Protein AF-A0A4Y3KBQ7-F1 (afdb_monomer_lite)

Foldseek 3Di:
DKDALVVVCVVCVVVVNNDDSVNSVVVLVVCVVVVQWDWDQDPVRGIMIDGPFDDDPPDDPPDDDDTPDDDPVPDDDDPDPDDDDPVRPDDDPDDDPDDDDDDDDPDDDDDDDDDPPPPDDDDDDDDDDDDDDDDDDDD

Radius of gyration: 30.97 Å; chains: 1; bounding box: 85×57×68 Å

Sequence (139 aa):
MRFTRRQLREHLAATGAGWGDTQLKVHLARLVDLELLVVHRLTSGAFGYELTWTPPTTGEVGGRFLAGLTDPTTLTSEPSTHAPSAYDTGPAGTPGPVVGVWSGPGRPLVGSRSHPTGDAHDVSEGPWAGVSRVAAGGR

Structure (mmCIF, N/CA/C/O backbone):
data_AF-A0A4Y3KBQ7-F1
#
_entry.id   AF-A0A4Y3KBQ7-F1
#
loop_
_atom_site.group_PDB
_atom_site.id
_atom_site.type_symbol
_atom_site.label_atom_id
_atom_site.label_alt_id
_atom_site.label_comp_id
_atom_site.label_asym_id
_atom_site.label_entity_id
_atom_site.label_seq_id
_atom_site.pdbx_PDB_ins_code
_atom_site.Cartn_x
_atom_site.Cartn_y
_atom_site.Cartn_z
_atom_site.occupancy
_atom_site.B_iso_or_equiv
_atom_site.auth_seq_id
_atom_site.auth_comp_id
_atom_site.auth_asym_id
_atom_site.auth_atom_id
_atom_site.pdbx_PDB_model_num
ATOM 1 N N . MET A 1 1 ? 10.540 -3.980 3.230 1.00 86.75 1 MET A N 1
ATOM 2 C CA . MET A 1 1 ? 9.998 -2.805 3.972 1.00 86.75 1 MET A CA 1
ATOM 3 C C . MET A 1 1 ? 8.536 -3.071 4.317 1.00 86.75 1 MET A C 1
ATOM 5 O O . MET A 1 1 ? 7.836 -3.567 3.444 1.00 86.75 1 MET A O 1
ATOM 9 N N . ARG A 1 2 ? 8.069 -2.765 5.542 1.00 92.88 2 ARG A N 1
ATOM 10 C CA . ARG A 1 2 ? 6.683 -3.027 5.997 1.00 92.88 2 ARG A CA 1
ATOM 11 C C . ARG A 1 2 ? 5.984 -1.749 6.454 1.00 92.88 2 ARG A C 1
ATOM 13 O O . ARG A 1 2 ? 6.601 -0.936 7.136 1.00 92.88 2 ARG A O 1
ATOM 20 N N . PHE A 1 3 ? 4.710 -1.587 6.111 1.00 95.38 3 PHE A N 1
ATOM 21 C CA . PHE A 1 3 ? 3.914 -0.413 6.476 1.00 95.38 3 PHE A CA 1
ATOM 22 C C . PHE A 1 3 ? 2.411 -0.723 6.527 1.00 95.38 3 PHE A C 1
ATOM 24 O O . PHE A 1 3 ? 1.933 -1.739 6.030 1.00 95.38 3 PHE A O 1
ATOM 31 N N . THR A 1 4 ? 1.640 0.180 7.126 1.00 95.69 4 THR A N 1
ATOM 32 C CA . THR A 1 4 ? 0.170 0.157 7.123 1.00 95.69 4 THR A CA 1
ATOM 33 C C . THR A 1 4 ? -0.384 1.228 6.186 1.00 95.69 4 THR A C 1
ATOM 35 O O . THR A 1 4 ? 0.268 2.238 5.915 1.00 95.69 4 THR A O 1
ATOM 38 N N . ARG A 1 5 ? -1.641 1.074 5.744 1.00 94.94 5 ARG A N 1
ATOM 39 C CA . ARG A 1 5 ? -2.317 2.107 4.933 1.00 94.94 5 ARG A CA 1
ATOM 40 C C . ARG A 1 5 ? -2.358 3.468 5.637 1.00 94.94 5 ARG A C 1
ATOM 42 O O . ARG A 1 5 ? -2.242 4.499 4.981 1.00 94.94 5 ARG A O 1
ATOM 49 N N . ARG A 1 6 ? -2.503 3.475 6.969 1.00 94.25 6 ARG A N 1
ATOM 50 C CA . ARG A 1 6 ? -2.505 4.707 7.770 1.00 94.25 6 ARG A CA 1
ATOM 51 C C . ARG A 1 6 ? -1.157 5.424 7.688 1.00 94.25 6 ARG A C 1
ATOM 53 O O . ARG A 1 6 ? -1.142 6.604 7.365 1.00 94.25 6 ARG A O 1
ATOM 60 N N . GLN A 1 7 ? -0.063 4.697 7.915 1.00 95.12 7 GLN A N 1
ATOM 61 C CA . GLN A 1 7 ? 1.294 5.245 7.827 1.00 95.12 7 GLN A CA 1
ATOM 62 C C . GLN A 1 7 ? 1.588 5.798 6.431 1.00 95.12 7 GLN A C 1
ATOM 64 O O . GLN A 1 7 ? 2.124 6.893 6.310 1.00 95.12 7 GLN A O 1
ATOM 69 N N . LEU A 1 8 ? 1.178 5.082 5.378 1.00 94.88 8 LEU A N 1
ATOM 70 C CA . LEU A 1 8 ? 1.340 5.560 4.005 1.00 94.88 8 LEU A CA 1
ATOM 71 C C . LEU A 1 8 ? 0.564 6.865 3.764 1.00 94.88 8 LEU A C 1
ATOM 73 O O . LEU A 1 8 ? 1.117 7.811 3.214 1.00 94.88 8 LEU A O 1
ATOM 77 N N . ARG A 1 9 ? -0.693 6.951 4.221 1.00 95.12 9 ARG A N 1
ATOM 78 C CA . ARG A 1 9 ? -1.502 8.177 4.122 1.00 95.12 9 ARG A CA 1
ATOM 79 C C . ARG A 1 9 ? -0.859 9.355 4.855 1.00 95.12 9 ARG A C 1
ATOM 81 O O . ARG A 1 9 ? -0.826 10.455 4.319 1.00 95.12 9 ARG A O 1
ATOM 88 N N . GLU A 1 10 ? -0.385 9.132 6.079 1.00 94.94 10 GLU A N 1
ATOM 89 C CA . GLU A 1 10 ? 0.272 10.159 6.900 1.00 94.94 10 GLU A CA 1
ATOM 90 C C . GLU A 1 10 ? 1.559 10.660 6.232 1.00 94.94 10 GLU A C 1
ATOM 92 O O . GLU A 1 10 ? 1.781 11.865 6.149 1.00 94.94 10 GLU A O 1
ATOM 97 N N . HIS A 1 11 ? 2.358 9.748 5.676 1.00 94.25 11 HIS A N 1
ATOM 98 C CA . HIS A 1 11 ? 3.578 10.090 4.951 1.00 94.25 11 HIS A CA 1
ATOM 99 C C . HIS A 1 11 ? 3.304 10.890 3.666 1.00 94.25 11 HIS A C 1
ATOM 101 O O . HIS A 1 11 ? 3.969 11.889 3.396 1.00 94.25 11 HIS A O 1
ATOM 107 N N . LEU A 1 12 ? 2.296 10.492 2.885 1.00 93.62 12 LEU A N 1
ATOM 108 C CA . LEU A 1 12 ? 1.915 11.207 1.665 1.00 93.62 12 LEU A CA 1
ATOM 109 C C . LEU A 1 12 ? 1.364 12.605 1.979 1.00 93.62 12 LEU A C 1
ATOM 111 O O . LEU A 1 12 ? 1.777 13.579 1.357 1.00 93.62 12 LEU A O 1
ATOM 115 N N . ALA A 1 13 ? 0.528 12.737 3.011 1.00 91.31 13 ALA A N 1
ATOM 116 C CA . ALA A 1 13 ? 0.061 14.043 3.471 1.00 91.31 13 ALA A CA 1
ATOM 117 C C . ALA A 1 13 ? 1.223 14.961 3.893 1.00 91.31 13 ALA A C 1
ATOM 119 O O . ALA A 1 13 ? 1.229 16.137 3.535 1.00 91.31 13 ALA A O 1
ATOM 120 N N . ALA A 1 14 ? 2.230 14.428 4.594 1.00 91.75 14 ALA A N 1
ATOM 121 C CA . ALA A 1 14 ? 3.408 15.193 5.011 1.00 91.75 14 ALA A CA 1
ATOM 122 C C . ALA A 1 14 ? 4.302 15.639 3.836 1.00 91.75 14 ALA A C 1
ATOM 124 O O . ALA A 1 14 ? 4.963 16.668 3.927 1.00 91.75 14 ALA A O 1
ATOM 125 N N . THR A 1 15 ? 4.308 14.893 2.728 1.00 91.69 15 THR A N 1
ATOM 126 C CA . THR A 1 15 ? 5.075 15.217 1.508 1.00 91.69 15 THR A CA 1
ATOM 127 C C . THR A 1 15 ? 4.294 16.084 0.512 1.00 91.69 15 THR A C 1
ATOM 129 O O . THR A 1 15 ? 4.783 16.363 -0.579 1.00 91.69 15 THR A O 1
ATOM 132 N N . GLY A 1 16 ? 3.083 16.530 0.872 1.00 88.00 16 GLY A N 1
ATOM 133 C CA . GLY A 1 16 ? 2.208 17.336 0.012 1.00 88.00 16 GLY A CA 1
ATOM 134 C C . GLY A 1 16 ? 1.378 16.522 -0.989 1.00 88.00 16 GLY A C 1
ATOM 135 O O . GLY A 1 16 ? 0.565 17.084 -1.722 1.00 88.00 16 GLY A O 1
ATOM 136 N N . ALA A 1 17 ? 1.524 15.195 -1.004 1.00 79.81 17 ALA A N 1
ATOM 137 C CA . ALA A 1 17 ? 0.715 14.292 -1.812 1.00 79.81 17 ALA A CA 1
ATOM 138 C C . ALA A 1 17 ? -0.622 13.990 -1.103 1.00 79.81 17 ALA A C 1
ATOM 140 O O . ALA A 1 17 ? -0.732 13.121 -0.241 1.00 79.81 17 ALA A O 1
ATOM 141 N N . GLY A 1 18 ? -1.680 14.713 -1.470 1.00 76.38 18 GLY A N 1
ATOM 142 C CA . GLY A 1 18 ? -3.008 14.608 -0.848 1.00 76.38 18 GLY A CA 1
ATOM 143 C C . GLY A 1 18 ? -3.846 13.396 -1.281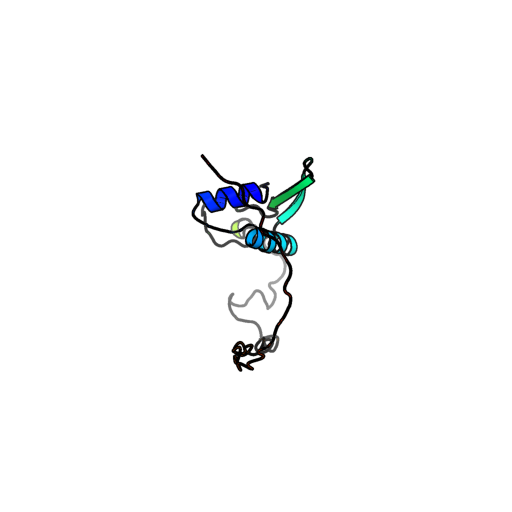 1.00 76.38 18 GLY A C 1
ATOM 144 O O . GLY A 1 18 ? -4.950 13.577 -1.785 1.00 76.38 18 GLY A O 1
ATOM 145 N N . TRP A 1 19 ? -3.354 12.163 -1.120 1.00 91.19 19 TRP A N 1
ATOM 146 C CA . TRP A 1 19 ? -4.115 10.961 -1.501 1.00 91.19 19 TRP A CA 1
ATOM 147 C C . TRP A 1 19 ? -5.168 10.586 -0.447 1.00 91.19 19 TRP A C 1
ATOM 149 O O . TRP A 1 19 ? -4.869 10.429 0.739 1.00 91.19 19 TRP A O 1
ATOM 159 N N . GLY A 1 20 ? -6.413 10.391 -0.888 1.00 91.00 20 GLY A N 1
ATOM 160 C CA . GLY A 1 20 ? -7.522 9.961 -0.031 1.00 91.00 20 GLY A CA 1
ATOM 161 C C . GLY A 1 20 ? -7.501 8.460 0.300 1.00 91.00 20 GLY A C 1
ATOM 162 O O . GLY A 1 20 ? -6.892 7.655 -0.406 1.00 91.00 20 GLY A O 1
ATOM 163 N N . ASP A 1 21 ? -8.230 8.043 1.346 1.00 92.75 21 ASP A N 1
ATOM 164 C CA . ASP A 1 21 ? -8.304 6.625 1.767 1.00 92.75 21 ASP A CA 1
ATOM 165 C C . ASP A 1 21 ? -8.885 5.718 0.668 1.00 92.75 21 ASP A C 1
ATOM 167 O O . ASP A 1 21 ? -8.427 4.592 0.482 1.00 92.75 21 ASP A O 1
ATOM 171 N N . THR A 1 22 ? -9.851 6.227 -0.103 1.00 94.69 22 THR A N 1
ATOM 172 C CA . THR A 1 22 ? -10.437 5.514 -1.247 1.00 94.69 22 THR A CA 1
ATOM 173 C C . THR A 1 22 ? -9.399 5.251 -2.335 1.00 94.69 22 THR A C 1
ATOM 175 O O . THR A 1 22 ? -9.308 4.130 -2.831 1.00 94.69 22 THR A O 1
ATOM 178 N N . GLN A 1 23 ? -8.573 6.249 -2.668 1.00 95.38 23 GLN A N 1
ATOM 179 C CA . GLN A 1 23 ? -7.497 6.091 -3.650 1.00 95.38 23 GLN A CA 1
ATOM 180 C C . GLN A 1 23 ? -6.470 5.082 -3.146 1.00 95.38 23 GLN A C 1
ATOM 182 O O . GLN A 1 23 ? -6.132 4.138 -3.854 1.00 95.38 23 GLN A O 1
ATOM 187 N N . LEU A 1 24 ? -6.041 5.218 -1.891 1.00 95.31 24 LEU A N 1
ATOM 188 C CA . LEU A 1 24 ? -5.084 4.293 -1.294 1.00 95.31 24 LEU A CA 1
ATOM 189 C C . LEU A 1 24 ? -5.593 2.852 -1.281 1.00 95.31 24 LEU A C 1
ATOM 191 O O . LEU A 1 24 ? -4.822 1.949 -1.573 1.00 95.31 24 LEU A O 1
ATOM 195 N N . LYS A 1 25 ? -6.877 2.614 -0.997 1.00 95.12 25 LYS A N 1
ATOM 196 C CA . LYS A 1 25 ? -7.465 1.268 -1.081 1.00 95.12 25 LYS A CA 1
ATOM 197 C C . LYS A 1 25 ? -7.352 0.677 -2.484 1.00 95.12 25 LYS A C 1
ATOM 199 O O . LYS A 1 25 ? -6.887 -0.449 -2.617 1.00 95.12 25 LYS A O 1
ATOM 204 N N . VAL A 1 26 ? -7.749 1.432 -3.510 1.00 97.00 26 VAL A N 1
ATOM 205 C CA . VAL A 1 26 ? -7.707 0.968 -4.906 1.00 97.00 26 VAL A CA 1
ATOM 206 C C . VAL A 1 26 ? -6.270 0.707 -5.353 1.00 97.00 26 VAL A C 1
ATOM 208 O O . VAL A 1 26 ? -5.990 -0.331 -5.945 1.00 97.00 26 VAL A O 1
ATOM 211 N N . HIS A 1 27 ? -5.350 1.626 -5.060 1.00 96.06 27 HIS A N 1
ATOM 212 C CA . HIS A 1 27 ? -3.958 1.489 -5.480 1.00 96.06 27 HIS A CA 1
ATOM 213 C C . HIS A 1 27 ? -3.235 0.366 -4.738 1.00 96.06 27 HIS A C 1
ATOM 215 O O . HIS A 1 27 ? -2.525 -0.400 -5.377 1.00 96.06 27 HIS A O 1
ATOM 221 N N . LEU A 1 28 ? -3.449 0.211 -3.429 1.00 96.50 28 LEU A N 1
ATOM 222 C CA . LEU A 1 28 ? -2.859 -0.898 -2.679 1.00 96.50 28 LEU A CA 1
ATOM 223 C C . LEU A 1 28 ? -3.401 -2.251 -3.144 1.00 96.50 28 LEU A C 1
ATOM 225 O O . LEU A 1 28 ? -2.612 -3.178 -3.273 1.00 96.50 28 LEU A O 1
ATOM 229 N N . ALA A 1 29 ? -4.699 -2.359 -3.451 1.00 96.62 29 ALA A N 1
ATOM 230 C CA . ALA A 1 29 ? -5.262 -3.580 -4.029 1.00 96.62 29 ALA A CA 1
ATOM 231 C C . ALA A 1 29 ? -4.595 -3.920 -5.371 1.00 96.62 29 ALA A C 1
ATOM 233 O O . ALA A 1 29 ? -4.072 -5.015 -5.526 1.00 96.62 29 ALA A O 1
ATOM 234 N N . ARG A 1 30 ? -4.482 -2.944 -6.283 1.00 97.12 30 ARG A N 1
ATOM 235 C CA . ARG A 1 30 ? -3.789 -3.143 -7.568 1.00 97.12 30 ARG A CA 1
ATOM 236 C C . ARG A 1 30 ? -2.324 -3.547 -7.405 1.00 97.12 30 ARG A C 1
ATOM 238 O O . ARG A 1 30 ? -1.832 -4.349 -8.181 1.00 97.12 30 ARG A O 1
ATOM 245 N N . LEU A 1 31 ? -1.610 -2.980 -6.433 1.00 95.56 31 LEU A N 1
ATOM 246 C CA . LEU A 1 31 ? -0.213 -3.348 -6.175 1.00 95.56 31 LEU A CA 1
ATOM 247 C C . LEU A 1 31 ? -0.078 -4.775 -5.628 1.00 95.56 31 LEU A C 1
ATOM 249 O O . LEU A 1 31 ? 0.913 -5.435 -5.922 1.00 95.56 31 LEU A O 1
ATOM 253 N N . VAL A 1 32 ? -1.059 -5.245 -4.856 1.00 95.81 32 VAL A N 1
ATOM 254 C CA . VAL A 1 32 ? -1.134 -6.648 -4.427 1.00 95.81 32 VAL A CA 1
ATOM 255 C C . VAL A 1 32 ? -1.443 -7.555 -5.619 1.00 95.81 32 VAL A C 1
ATOM 257 O O . VAL A 1 32 ? -0.767 -8.562 -5.780 1.00 95.81 32 VAL A O 1
ATOM 260 N N . ASP A 1 33 ? -2.386 -7.174 -6.487 1.00 96.25 33 ASP A N 1
ATOM 261 C CA . ASP A 1 33 ? -2.723 -7.937 -7.702 1.00 96.25 33 ASP A CA 1
ATOM 262 C C . ASP A 1 33 ? -1.530 -8.063 -8.667 1.00 96.25 33 ASP A C 1
ATOM 264 O O . ASP A 1 33 ? -1.413 -9.045 -9.391 1.00 96.25 33 ASP A O 1
ATOM 268 N N . LEU A 1 34 ? -0.640 -7.066 -8.677 1.00 93.50 34 LEU A N 1
ATOM 269 C CA . LEU A 1 34 ? 0.610 -7.075 -9.443 1.00 93.50 34 LEU A CA 1
ATOM 270 C C . LEU A 1 34 ? 1.763 -7.795 -8.727 1.00 93.50 34 LEU A C 1
ATOM 272 O O . LEU A 1 34 ? 2.891 -7.742 -9.207 1.00 93.50 34 LEU A O 1
ATOM 276 N N . GLU A 1 35 ? 1.513 -8.396 -7.563 1.00 92.00 35 GLU A N 1
ATOM 277 C CA . GLU A 1 35 ? 2.517 -9.087 -6.743 1.00 92.00 35 GLU A CA 1
ATOM 278 C C . GLU A 1 35 ? 3.683 -8.179 -6.291 1.00 92.00 35 GLU A C 1
ATOM 280 O O . GLU A 1 35 ? 4.738 -8.637 -5.846 1.00 92.00 35 GLU A O 1
ATOM 285 N N . LEU A 1 36 ? 3.482 -6.856 -6.338 1.00 90.31 36 LEU A N 1
ATOM 286 C CA . LEU A 1 36 ? 4.443 -5.850 -5.869 1.00 90.31 36 LEU A CA 1
ATOM 287 C C . LEU A 1 36 ? 4.361 -5.637 -4.352 1.00 90.31 36 LEU A C 1
ATOM 289 O O . LEU A 1 36 ? 5.284 -5.090 -3.739 1.00 90.31 36 LEU A O 1
ATOM 293 N N . LEU A 1 37 ? 3.249 -6.054 -3.740 1.00 94.38 37 LEU A N 1
ATOM 294 C CA . LEU A 1 37 ? 3.046 -6.050 -2.298 1.00 94.38 37 LEU A CA 1
ATOM 295 C C . LEU A 1 37 ? 2.544 -7.409 -1.812 1.00 94.38 37 LEU A C 1
ATOM 297 O O . LEU A 1 37 ? 1.597 -7.957 -2.368 1.00 94.38 37 LEU A O 1
ATOM 301 N N . VAL A 1 38 ? 3.089 -7.882 -0.692 1.00 95.75 38 VAL A N 1
ATOM 302 C CA . VAL A 1 38 ? 2.447 -8.923 0.117 1.00 95.75 38 VAL A CA 1
ATOM 303 C C . VAL A 1 38 ? 1.550 -8.255 1.148 1.00 95.75 38 VAL A C 1
ATOM 305 O O . VAL A 1 38 ? 1.971 -7.332 1.851 1.00 95.75 38 VAL A O 1
ATOM 308 N N . VAL A 1 39 ? 0.310 -8.725 1.251 1.00 96.94 39 VAL A N 1
ATOM 309 C CA . VAL A 1 39 ? -0.631 -8.283 2.280 1.00 96.94 39 VAL A CA 1
ATOM 310 C C . VAL A 1 39 ? -0.685 -9.294 3.422 1.00 96.94 39 VAL A C 1
ATOM 312 O O . VAL A 1 39 ? -0.842 -10.491 3.205 1.00 96.94 39 VAL A O 1
ATOM 315 N N . HIS A 1 40 ? -0.608 -8.798 4.655 1.00 95.25 40 HIS A N 1
ATOM 316 C CA . HIS A 1 40 ? -0.660 -9.606 5.874 1.00 95.25 40 HIS A CA 1
ATOM 317 C C . HIS A 1 40 ? -1.699 -9.055 6.849 1.00 95.25 40 HIS A C 1
ATOM 319 O O . HIS A 1 40 ? -2.021 -7.863 6.839 1.00 95.25 40 HIS A O 1
ATOM 325 N N . ARG A 1 41 ? -2.201 -9.907 7.745 1.00 95.75 41 ARG A N 1
ATOM 326 C CA . ARG A 1 41 ? -3.010 -9.474 8.893 1.00 95.75 41 ARG A CA 1
ATOM 327 C C . ARG A 1 41 ? -2.108 -9.206 10.094 1.00 95.75 41 ARG A C 1
ATOM 329 O O . ARG A 1 41 ? -1.303 -10.053 10.464 1.00 95.75 41 ARG A O 1
ATOM 336 N N . LEU A 1 42 ? -2.247 -8.030 10.703 1.00 93.69 42 LEU A N 1
ATOM 337 C CA . LEU A 1 42 ? -1.597 -7.703 11.971 1.00 93.69 42 LEU A CA 1
ATOM 338 C C . LEU A 1 42 ? -2.376 -8.312 13.139 1.00 93.69 42 LEU A C 1
ATOM 340 O O . LEU A 1 42 ? -3.573 -8.578 13.032 1.00 93.69 42 LEU A O 1
ATOM 344 N N . THR A 1 43 ? -1.719 -8.422 14.294 1.00 92.62 43 THR A N 1
ATOM 345 C CA . THR A 1 43 ? -2.343 -8.815 15.571 1.00 92.62 43 THR A CA 1
ATOM 346 C C . THR A 1 43 ? -3.509 -7.911 15.974 1.00 92.62 43 THR A C 1
ATOM 348 O O . THR A 1 43 ? -4.445 -8.366 16.618 1.00 92.62 43 THR A O 1
ATOM 351 N N . SER A 1 44 ? -3.504 -6.647 15.544 1.00 90.75 44 SER A N 1
ATOM 352 C CA . SER A 1 44 ? -4.612 -5.702 15.731 1.00 90.75 44 SER A CA 1
ATOM 353 C C . SER A 1 44 ? -5.805 -5.927 14.787 1.00 90.75 44 SER A C 1
ATOM 355 O O . SER A 1 44 ? -6.759 -5.155 14.818 1.00 90.75 44 SER A O 1
ATOM 357 N N . GLY A 1 45 ? -5.747 -6.918 13.890 1.00 91.06 45 GLY A N 1
ATOM 358 C CA . GLY A 1 45 ? -6.741 -7.162 12.835 1.00 91.06 45 GLY A CA 1
ATOM 359 C C . GLY A 1 45 ? -6.595 -6.257 11.602 1.00 91.06 45 GLY A C 1
ATOM 360 O O . GLY A 1 45 ? -7.233 -6.491 10.568 1.00 91.06 45 GLY A O 1
ATOM 361 N N . ALA A 1 46 ? -5.726 -5.245 11.674 1.00 91.69 46 ALA A N 1
ATOM 362 C CA . ALA A 1 46 ? -5.427 -4.352 10.562 1.00 91.69 46 ALA A CA 1
ATOM 363 C C . ALA A 1 46 ? -4.675 -5.065 9.424 1.00 91.69 46 ALA A C 1
ATOM 365 O O . ALA A 1 46 ? -4.070 -6.121 9.610 1.00 91.69 46 ALA A O 1
ATOM 366 N N . PHE A 1 47 ? -4.688 -4.455 8.238 1.00 95.25 47 PHE A N 1
ATOM 367 C CA . PHE A 1 47 ? -3.870 -4.892 7.106 1.00 95.25 47 PHE A CA 1
ATOM 368 C C . PHE A 1 47 ? -2.482 -4.249 7.143 1.00 95.25 47 PHE A C 1
ATOM 370 O O . PHE A 1 47 ? -2.357 -3.029 7.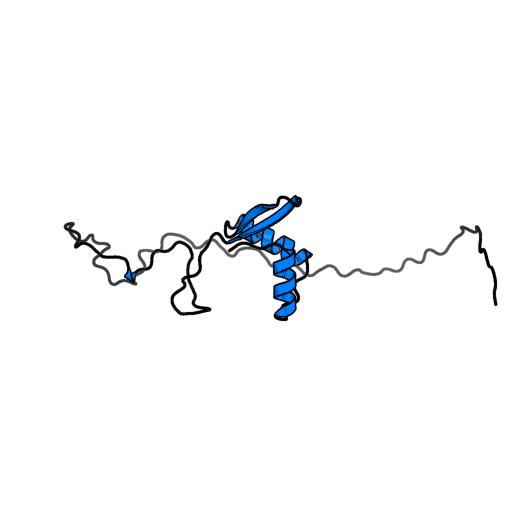301 1.00 95.25 47 PHE A O 1
ATOM 377 N N . GLY A 1 48 ? -1.463 -5.079 6.951 1.00 96.62 48 GLY A N 1
ATOM 378 C CA . GLY A 1 48 ? -0.074 -4.694 6.743 1.00 96.62 48 GLY A CA 1
ATOM 379 C C . GLY A 1 48 ? 0.338 -5.002 5.319 1.00 96.62 48 GLY A C 1
ATOM 380 O O . GLY A 1 48 ? -0.127 -5.978 4.740 1.00 96.62 48 GLY A O 1
ATOM 381 N N . TYR A 1 49 ? 1.206 -4.163 4.778 1.00 96.75 49 TYR A N 1
ATOM 382 C CA . TYR A 1 49 ? 1.726 -4.280 3.429 1.00 96.75 49 TYR A CA 1
ATOM 383 C C . TYR A 1 49 ? 3.240 -4.389 3.502 1.00 96.75 49 TYR A C 1
ATOM 385 O O . TYR A 1 49 ? 3.898 -3.663 4.254 1.00 96.75 49 TYR A O 1
ATOM 393 N N . GLU A 1 50 ? 3.783 -5.308 2.725 1.00 95.06 50 GLU A N 1
ATOM 394 C CA . GLU A 1 50 ? 5.208 -5.555 2.609 1.00 95.06 50 GLU A CA 1
ATOM 395 C C . GLU A 1 50 ? 5.623 -5.449 1.150 1.00 95.06 50 GLU A C 1
ATOM 397 O O . GLU A 1 50 ? 5.003 -6.055 0.285 1.00 95.06 50 GLU A O 1
ATOM 402 N N . LEU A 1 51 ? 6.663 -4.664 0.881 1.00 91.94 51 LEU A N 1
ATOM 403 C CA . LEU A 1 51 ? 7.226 -4.529 -0.458 1.00 91.94 51 LEU A CA 1
ATOM 404 C C . LEU A 1 51 ? 7.981 -5.809 -0.835 1.00 91.94 51 LEU A C 1
ATOM 406 O O . LEU A 1 51 ? 8.890 -6.197 -0.099 1.00 91.94 51 LEU A O 1
ATOM 410 N N . THR A 1 52 ? 7.607 -6.442 -1.952 1.00 86.88 52 THR A N 1
ATOM 411 C CA . THR A 1 52 ? 8.257 -7.668 -2.462 1.00 86.88 52 THR A CA 1
ATOM 412 C C . THR A 1 52 ? 9.548 -7.381 -3.212 1.00 86.88 52 THR A C 1
ATOM 414 O O . THR A 1 52 ? 10.407 -8.254 -3.312 1.00 86.88 52 THR A O 1
ATOM 417 N N . TRP A 1 53 ? 9.708 -6.158 -3.718 1.00 74.94 53 TRP A N 1
ATOM 418 C CA . TRP A 1 53 ? 10.904 -5.750 -4.438 1.00 74.94 53 TRP A CA 1
ATOM 419 C C . TRP A 1 53 ? 11.828 -4.908 -3.553 1.00 74.94 53 TRP A C 1
ATOM 421 O O . TRP A 1 53 ? 11.384 -4.063 -2.771 1.00 74.94 53 TRP A O 1
ATOM 431 N N . THR A 1 54 ? 13.131 -5.138 -3.690 1.00 69.81 54 THR A N 1
ATOM 432 C CA . THR A 1 54 ? 14.164 -4.344 -3.024 1.00 69.81 54 THR A CA 1
ATOM 433 C C . THR A 1 54 ? 14.770 -3.407 -4.062 1.00 69.81 54 THR A C 1
ATOM 435 O O . THR A 1 54 ? 15.374 -3.901 -5.016 1.00 69.81 54 THR A O 1
ATOM 438 N N . PRO A 1 55 ? 14.617 -2.078 -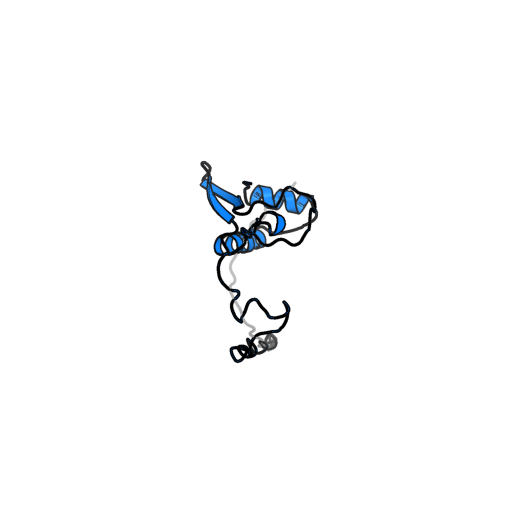3.926 1.00 64.94 55 PRO A N 1
ATOM 439 C CA . PRO A 1 55 ? 15.332 -1.156 -4.794 1.00 64.94 55 PRO A CA 1
ATOM 440 C C . PRO A 1 55 ? 16.845 -1.305 -4.574 1.00 64.94 55 PRO A C 1
ATOM 442 O O . PRO A 1 55 ? 17.267 -1.487 -3.426 1.00 64.94 55 PRO A O 1
ATOM 445 N N . PRO A 1 56 ? 17.669 -1.233 -5.633 1.00 63.25 56 PRO A N 1
ATOM 446 C CA . PRO A 1 56 ? 19.116 -1.278 -5.481 1.00 63.25 56 PRO A CA 1
ATOM 447 C C . PRO A 1 56 ? 19.596 -0.130 -4.582 1.00 63.25 56 PRO A C 1
ATOM 449 O O . PRO A 1 56 ? 19.216 1.026 -4.757 1.00 63.25 56 PRO A O 1
ATOM 452 N N . THR A 1 57 ? 20.436 -0.459 -3.599 1.00 60.75 57 THR A N 1
ATOM 453 C CA . THR A 1 57 ? 21.073 0.498 -2.676 1.00 60.75 57 THR A CA 1
ATOM 454 C C . THR A 1 57 ? 22.156 1.335 -3.356 1.00 60.75 57 THR A C 1
ATOM 456 O O . THR A 1 57 ? 22.533 2.393 -2.852 1.00 60.75 57 THR A O 1
ATOM 459 N N . THR A 1 58 ? 22.655 0.874 -4.503 1.00 56.75 58 THR A N 1
ATOM 460 C CA . THR A 1 58 ? 23.726 1.522 -5.256 1.00 56.75 58 THR A CA 1
ATOM 461 C C . THR A 1 58 ? 23.145 2.583 -6.186 1.00 56.75 58 THR A C 1
ATOM 463 O O . THR A 1 58 ? 22.815 2.315 -7.334 1.00 56.75 58 THR A O 1
ATOM 466 N N . GLY A 1 59 ? 23.032 3.800 -5.655 1.00 54.91 59 GLY A N 1
ATOM 467 C CA . GLY A 1 59 ? 23.415 5.003 -6.391 1.00 54.91 59 GLY A CA 1
ATOM 468 C C . GLY A 1 59 ? 22.604 5.373 -7.628 1.00 54.91 59 GLY A C 1
ATOM 469 O O . GLY A 1 59 ? 23.195 5.570 -8.673 1.00 54.91 59 GLY A O 1
ATOM 470 N N . GLU A 1 60 ? 21.290 5.532 -7.496 1.00 53.66 60 GLU A N 1
ATOM 471 C CA . GLU A 1 60 ? 20.528 6.615 -8.140 1.00 53.66 60 GLU A CA 1
ATOM 472 C C . GLU A 1 60 ? 19.095 6.560 -7.605 1.00 53.66 60 GLU A C 1
ATOM 474 O O . GLU A 1 60 ? 18.261 5.758 -8.032 1.00 53.66 60 GLU A O 1
ATOM 479 N N . VAL A 1 61 ? 18.789 7.406 -6.618 1.00 51.28 61 VAL A N 1
ATOM 480 C CA . VAL A 1 61 ? 17.402 7.603 -6.186 1.00 51.28 61 VAL A CA 1
ATOM 481 C C . VAL A 1 61 ? 16.635 8.175 -7.381 1.00 51.28 61 VAL A C 1
ATOM 483 O O . VAL A 1 61 ? 16.814 9.337 -7.730 1.00 51.28 61 VAL A O 1
ATOM 486 N N . GLY A 1 62 ? 15.806 7.348 -8.021 1.00 56.41 62 GLY A N 1
ATOM 487 C CA . GLY A 1 62 ? 15.022 7.729 -9.202 1.00 56.41 62 GLY A CA 1
ATOM 488 C C . GLY A 1 62 ? 15.511 7.157 -10.538 1.00 56.41 62 GLY A C 1
ATOM 489 O O . GLY A 1 62 ? 14.892 7.446 -11.563 1.00 56.41 62 GLY A O 1
ATOM 490 N N . GLY A 1 63 ? 16.558 6.325 -10.547 1.00 62.22 63 GLY A N 1
ATOM 491 C CA . GLY A 1 63 ? 16.947 5.561 -11.733 1.00 62.22 63 GLY A CA 1
ATOM 492 C C . GLY A 1 63 ? 15.840 4.592 -12.171 1.00 62.22 63 GLY A C 1
ATOM 493 O O . GLY A 1 63 ? 15.148 3.994 -11.342 1.00 62.22 63 GLY A O 1
ATOM 494 N N . ARG A 1 64 ? 15.638 4.433 -13.486 1.00 64.19 64 ARG A N 1
ATOM 495 C CA . ARG A 1 64 ? 14.721 3.409 -14.014 1.00 64.19 64 ARG A CA 1
ATOM 496 C C . ARG A 1 64 ? 15.362 2.041 -13.810 1.00 64.19 64 ARG A C 1
ATOM 498 O O . ARG A 1 64 ? 16.459 1.805 -14.298 1.00 64.19 64 ARG A O 1
ATOM 505 N N . PHE A 1 65 ? 14.660 1.138 -13.141 1.00 66.12 65 PHE A N 1
ATOM 506 C CA . PHE A 1 65 ? 15.133 -0.219 -12.896 1.00 66.12 65 PHE A CA 1
ATOM 507 C C . PHE A 1 65 ? 13.984 -1.217 -13.056 1.00 66.12 65 PHE A C 1
ATOM 509 O O . PHE A 1 65 ? 12.831 -0.895 -12.765 1.00 66.12 65 PHE A O 1
ATOM 516 N N . LEU A 1 66 ? 14.302 -2.422 -13.532 1.00 64.81 66 LEU A N 1
ATOM 517 C CA . LEU A 1 66 ? 13.353 -3.524 -13.668 1.00 64.81 66 LEU A CA 1
ATOM 518 C C . LEU A 1 66 ? 13.555 -4.521 -12.525 1.00 64.81 66 LEU A C 1
ATOM 520 O O . LEU A 1 66 ? 14.610 -5.141 -12.406 1.00 64.81 66 LEU A O 1
ATOM 524 N N . ALA A 1 67 ? 12.526 -4.685 -11.694 1.00 67.38 67 ALA A N 1
ATOM 525 C CA . ALA A 1 67 ? 12.541 -5.647 -10.599 1.00 67.38 67 ALA A CA 1
ATOM 526 C C . ALA A 1 67 ? 12.708 -7.084 -11.119 1.00 67.38 67 ALA A C 1
ATOM 528 O O . ALA A 1 67 ? 12.048 -7.483 -12.076 1.00 67.38 67 ALA A O 1
ATOM 529 N N . GLY A 1 68 ? 13.581 -7.859 -10.469 1.00 66.50 68 GLY A N 1
ATOM 530 C CA . GLY A 1 68 ? 13.815 -9.270 -10.795 1.00 66.50 68 GLY A CA 1
ATOM 531 C C . GLY A 1 68 ? 14.873 -9.535 -11.871 1.00 66.50 68 GLY A C 1
ATOM 532 O O . GLY A 1 68 ? 15.150 -10.698 -12.146 1.00 66.50 68 GLY A O 1
ATOM 533 N N . LEU A 1 69 ? 15.493 -8.501 -12.452 1.00 69.88 69 LEU A N 1
ATOM 534 C CA . LEU A 1 69 ? 16.650 -8.669 -13.335 1.00 69.88 69 LEU A CA 1
ATOM 535 C C . LEU A 1 69 ? 17.961 -8.707 -12.545 1.00 69.88 69 LEU A C 1
ATOM 537 O O . LEU A 1 69 ? 18.213 -7.863 -11.684 1.00 69.88 69 LEU A O 1
ATOM 541 N N . THR A 1 70 ? 18.811 -9.674 -12.887 1.00 72.62 70 THR A N 1
ATOM 542 C CA . THR A 1 70 ? 20.216 -9.709 -12.472 1.00 72.62 70 THR A CA 1
ATOM 543 C C . THR A 1 70 ? 20.976 -8.568 -13.143 1.00 72.62 70 THR A C 1
ATOM 545 O O . THR A 1 70 ? 20.754 -8.275 -14.318 1.00 72.62 70 THR A O 1
ATOM 548 N N . ASP A 1 71 ? 21.881 -7.930 -12.402 1.00 72.94 71 ASP A N 1
ATOM 549 C CA . ASP A 1 71 ? 22.751 -6.881 -12.932 1.00 72.94 71 ASP A CA 1
ATOM 550 C C . ASP A 1 71 ? 23.625 -7.449 -14.070 1.00 72.94 71 ASP A C 1
ATOM 552 O O . ASP A 1 71 ? 24.401 -8.378 -13.820 1.00 72.94 71 ASP A O 1
ATOM 556 N N . PRO A 1 72 ? 23.541 -6.921 -15.309 1.00 73.19 72 PRO A N 1
ATOM 557 C CA . PRO A 1 72 ? 24.322 -7.432 -16.431 1.00 73.19 72 PRO A CA 1
ATOM 558 C C . PRO A 1 72 ? 25.833 -7.314 -16.207 1.00 73.19 72 PRO A C 1
ATOM 560 O O . PRO A 1 72 ? 26.589 -8.087 -16.786 1.00 73.19 72 PRO A O 1
ATOM 563 N N . THR A 1 73 ? 26.290 -6.395 -15.351 1.00 77.88 73 THR A N 1
ATOM 564 C CA . THR A 1 73 ? 27.714 -6.262 -15.009 1.00 77.88 73 THR A CA 1
ATOM 565 C C . THR A 1 73 ? 28.210 -7.383 -14.094 1.00 77.88 73 THR A C 1
ATOM 567 O O . THR A 1 73 ? 29.411 -7.635 -14.027 1.00 77.88 73 THR A O 1
ATOM 570 N N . THR A 1 74 ? 27.293 -8.098 -13.435 1.00 79.06 74 THR A N 1
ATOM 571 C CA . THR A 1 74 ? 27.602 -9.282 -12.616 1.00 79.06 74 THR A CA 1
ATOM 572 C C . THR A 1 74 ? 27.572 -10.583 -13.416 1.00 79.06 74 THR A C 1
ATOM 574 O O . THR A 1 74 ? 27.915 -11.638 -12.884 1.00 79.06 74 THR A O 1
ATOM 577 N N . LEU A 1 75 ? 27.177 -10.528 -14.693 1.00 78.81 75 LEU A N 1
ATOM 578 C CA . LEU A 1 75 ? 27.183 -11.688 -15.574 1.00 78.81 75 LEU A CA 1
ATOM 579 C C . LEU A 1 75 ? 28.611 -11.954 -16.060 1.00 78.81 75 LEU A C 1
ATOM 581 O O . LEU A 1 75 ? 29.087 -11.351 -17.021 1.00 78.81 75 LEU A O 1
ATOM 585 N N . THR A 1 76 ? 29.299 -12.889 -15.411 1.00 76.94 76 THR A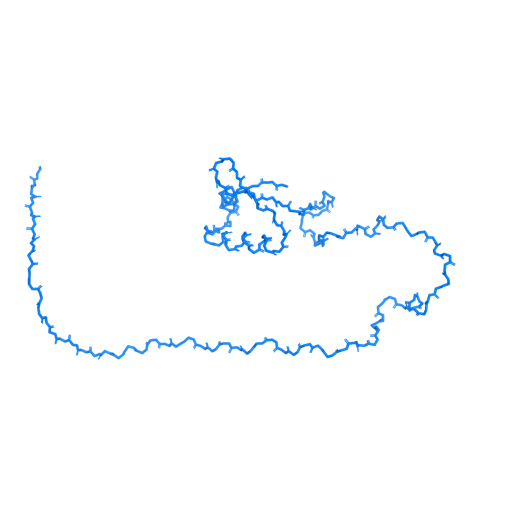 N 1
ATOM 586 C CA . THR A 1 76 ? 30.555 -13.436 -15.927 1.00 76.94 76 THR A CA 1
ATOM 587 C C . THR A 1 76 ? 30.231 -14.416 -17.053 1.00 76.94 76 THR A C 1
ATOM 589 O O . THR A 1 76 ? 29.608 -15.452 -16.823 1.00 76.94 76 THR A O 1
ATOM 592 N N . SER A 1 77 ? 30.620 -14.086 -18.284 1.00 68.44 77 SER A N 1
ATOM 593 C CA . SER A 1 77 ? 30.519 -15.024 -19.403 1.00 68.44 77 SER A CA 1
ATOM 594 C C . SER A 1 77 ? 31.706 -15.983 -19.347 1.00 68.44 77 SER A C 1
ATOM 596 O O . SER A 1 77 ? 32.841 -15.578 -19.600 1.00 68.44 77 SER A O 1
ATOM 598 N N . GLU A 1 78 ? 31.460 -17.247 -19.004 1.00 69.25 78 GLU A N 1
ATOM 599 C CA . GLU A 1 78 ? 32.420 -18.313 -19.292 1.00 69.25 78 GLU A CA 1
ATOM 600 C C . GLU A 1 78 ? 32.518 -18.462 -20.821 1.00 69.25 78 GLU A C 1
ATOM 602 O O . GLU A 1 78 ? 31.478 -18.480 -21.495 1.00 69.25 78 GLU A O 1
ATOM 607 N N . PRO A 1 79 ? 33.725 -18.556 -21.410 1.00 62.41 79 PRO A N 1
ATOM 608 C CA . PRO A 1 79 ? 33.870 -18.710 -22.850 1.00 62.41 79 PRO A CA 1
ATOM 609 C C . PRO A 1 79 ? 33.156 -19.989 -23.297 1.00 62.41 79 PRO A C 1
ATOM 611 O O . PRO A 1 79 ? 33.587 -21.109 -23.017 1.00 62.41 79 PRO A O 1
ATOM 614 N N . SER A 1 80 ? 32.033 -19.817 -23.994 1.00 62.91 80 SER A N 1
ATOM 615 C CA . SER A 1 80 ? 31.251 -20.929 -24.521 1.00 62.91 80 SER A CA 1
ATOM 616 C C . SER A 1 80 ? 32.109 -21.733 -25.495 1.00 62.91 80 SER A C 1
ATOM 618 O O . SER A 1 80 ? 32.572 -21.217 -26.506 1.00 62.91 80 SER A O 1
ATOM 620 N N . THR A 1 81 ? 32.321 -23.017 -25.200 1.00 65.06 81 THR A N 1
ATOM 621 C CA . THR A 1 81 ? 33.037 -23.951 -26.093 1.00 65.06 81 THR A CA 1
ATOM 622 C C . THR A 1 81 ? 32.182 -24.362 -27.302 1.00 65.06 81 THR A C 1
ATOM 624 O O . THR A 1 81 ? 32.641 -25.076 -28.190 1.00 65.06 81 THR A O 1
ATOM 627 N N . HIS A 1 82 ? 30.916 -23.943 -27.354 1.00 64.12 82 HIS A N 1
ATOM 628 C CA . HIS A 1 82 ? 30.039 -24.205 -28.488 1.00 64.12 82 HIS A CA 1
ATOM 629 C C . HIS A 1 82 ? 30.303 -23.243 -29.641 1.00 64.12 82 HIS A C 1
ATOM 631 O O . HIS A 1 82 ? 30.494 -22.045 -29.443 1.00 64.12 82 HIS A O 1
ATOM 637 N N . ALA A 1 83 ? 30.311 -23.804 -30.853 1.00 66.38 83 ALA A N 1
ATOM 638 C CA . ALA A 1 83 ? 30.385 -23.028 -32.079 1.00 66.38 83 ALA A CA 1
ATOM 639 C C . ALA A 1 83 ? 29.266 -21.970 -32.074 1.00 66.38 83 ALA A C 1
ATOM 641 O O . ALA A 1 83 ? 28.130 -22.314 -31.728 1.00 66.38 83 ALA A O 1
ATOM 642 N N . PRO A 1 84 ? 29.571 -20.710 -32.432 1.00 64.44 84 PRO A N 1
ATOM 643 C CA . PRO A 1 84 ? 28.577 -19.651 -32.457 1.00 64.44 84 PRO A CA 1
ATOM 644 C C . PRO A 1 84 ? 27.473 -20.055 -33.420 1.00 64.44 84 PRO A C 1
ATOM 646 O O . PRO A 1 84 ? 27.735 -20.510 -34.539 1.00 64.44 84 PRO A O 1
ATOM 649 N N . SER A 1 85 ? 26.232 -19.910 -32.986 1.00 63.12 85 SER A N 1
ATOM 650 C CA . SER A 1 85 ? 25.129 -20.158 -33.888 1.00 63.12 85 SER A CA 1
ATOM 651 C C . SER A 1 85 ? 24.959 -18.992 -34.862 1.00 63.12 85 SER A C 1
ATOM 653 O O . SER A 1 85 ? 25.437 -17.878 -34.636 1.00 63.12 85 SER A O 1
ATOM 655 N N . ALA A 1 86 ? 24.221 -19.218 -35.947 1.00 62.09 86 ALA A N 1
ATOM 656 C CA . ALA A 1 86 ? 23.871 -18.187 -36.923 1.00 62.09 86 ALA A CA 1
ATOM 657 C C . ALA A 1 86 ? 23.154 -16.969 -36.295 1.00 62.09 86 ALA A C 1
ATOM 659 O O . ALA A 1 86 ? 23.159 -15.892 -36.883 1.00 62.09 86 ALA A O 1
ATOM 660 N N . TYR A 1 87 ? 22.571 -17.114 -35.098 1.00 60.16 87 TYR A N 1
ATOM 661 C CA . TYR A 1 87 ? 21.987 -16.009 -34.328 1.00 60.16 87 TYR A CA 1
ATOM 662 C C . TYR A 1 87 ? 23.010 -15.176 -33.532 1.00 60.16 87 TYR A C 1
ATOM 664 O O . TYR A 1 87 ? 22.716 -14.028 -33.212 1.00 60.16 87 TYR A O 1
ATOM 672 N N . ASP A 1 88 ? 24.212 -15.698 -33.276 1.00 62.91 88 ASP A N 1
ATOM 673 C CA . ASP A 1 88 ? 25.255 -15.028 -32.479 1.00 62.91 88 ASP A CA 1
ATOM 674 C C . ASP A 1 88 ? 26.193 -14.149 -33.324 1.00 62.91 88 ASP A C 1
ATOM 676 O O . ASP A 1 88 ? 26.997 -13.385 -32.798 1.00 62.91 88 ASP A O 1
ATOM 680 N N . THR A 1 89 ? 26.113 -14.261 -34.652 1.00 61.50 89 THR A N 1
ATOM 681 C CA . THR A 1 89 ? 27.029 -13.603 -35.603 1.00 61.50 89 THR A CA 1
ATOM 682 C C . THR A 1 89 ? 26.454 -12.336 -36.241 1.00 61.50 89 THR A C 1
ATOM 684 O O . THR A 1 89 ? 27.136 -11.677 -37.027 1.00 61.50 89 THR A O 1
ATOM 687 N N . GLY A 1 90 ? 25.217 -11.961 -35.902 1.00 60.25 90 GLY A N 1
ATOM 688 C CA . GLY A 1 90 ? 24.587 -10.732 -36.380 1.00 60.25 90 GLY A CA 1
ATOM 689 C C . GLY A 1 90 ? 24.924 -9.519 -35.503 1.00 60.25 90 GLY A C 1
ATOM 690 O O . GLY A 1 90 ? 25.063 -9.662 -34.289 1.00 60.25 90 GLY A O 1
ATOM 691 N N . PRO A 1 91 ? 25.015 -8.299 -36.067 1.00 57.78 91 PRO A N 1
ATOM 692 C CA . PRO A 1 91 ? 25.114 -7.096 -35.253 1.00 57.78 91 PRO A CA 1
ATOM 693 C C . PRO A 1 91 ? 23.887 -6.990 -34.336 1.00 57.78 91 PRO A C 1
ATOM 695 O O . PRO A 1 91 ? 22.742 -7.055 -34.801 1.00 57.78 91 PRO A O 1
ATOM 698 N N . ALA A 1 92 ? 24.140 -6.827 -33.032 1.00 59.19 92 ALA A N 1
ATOM 699 C CA . ALA A 1 92 ? 23.110 -6.600 -32.026 1.00 59.19 92 ALA A CA 1
ATOM 700 C C . ALA A 1 92 ? 22.282 -5.372 -32.431 1.00 59.19 92 ALA A C 1
ATOM 702 O O . ALA A 1 92 ? 22.778 -4.248 -32.434 1.00 59.19 92 ALA A O 1
ATOM 703 N N . GLY A 1 93 ? 21.033 -5.607 -32.835 1.00 56.62 93 GLY A N 1
ATOM 704 C CA . GLY A 1 93 ? 20.139 -4.561 -33.332 1.00 56.62 93 GLY A CA 1
ATOM 705 C C . GLY A 1 93 ? 19.523 -4.829 -34.702 1.00 56.62 93 GLY A C 1
ATOM 706 O O . GLY A 1 93 ? 18.677 -4.045 -35.120 1.00 56.62 93 GLY A O 1
ATOM 707 N N . THR A 1 94 ? 19.872 -5.922 -35.389 1.00 56.59 94 THR A N 1
ATOM 708 C CA . THR A 1 94 ? 19.074 -6.353 -36.549 1.00 56.59 94 THR A CA 1
ATOM 709 C C . THR A 1 94 ? 17.796 -7.012 -36.031 1.00 56.59 94 THR A C 1
ATOM 711 O O . THR A 1 94 ? 17.890 -8.079 -35.420 1.00 56.59 94 THR A O 1
ATOM 714 N N . PRO A 1 95 ? 16.602 -6.417 -36.214 1.00 55.84 95 PRO A N 1
ATOM 715 C CA . PRO A 1 95 ? 15.375 -7.125 -35.897 1.00 55.84 95 PRO A CA 1
ATOM 716 C C . PRO A 1 95 ? 15.329 -8.387 -36.762 1.00 55.84 95 PRO A C 1
ATOM 718 O O . PRO A 1 95 ? 15.447 -8.316 -37.987 1.00 55.84 95 PRO A O 1
ATOM 721 N N . GLY A 1 96 ? 15.180 -9.548 -36.120 1.00 59.12 96 GLY A N 1
ATOM 722 C CA . GLY A 1 96 ? 14.817 -10.773 -36.825 1.00 59.12 96 GLY A CA 1
ATOM 723 C C . GLY A 1 96 ? 13.519 -10.569 -37.619 1.00 59.12 96 GLY A C 1
ATOM 724 O O . GLY A 1 96 ? 12.807 -9.584 -37.388 1.00 59.12 96 GLY A O 1
ATOM 725 N N . PRO A 1 97 ? 13.193 -11.467 -38.566 1.00 60.16 97 PRO A N 1
ATOM 726 C CA . PRO A 1 97 ? 11.970 -11.352 -39.354 1.00 60.16 97 PRO A CA 1
ATOM 727 C C . PRO A 1 97 ? 10.779 -11.108 -38.424 1.00 60.16 97 PRO A C 1
ATOM 729 O O . PRO A 1 97 ? 10.581 -11.850 -37.464 1.00 60.16 97 PRO A O 1
ATOM 732 N N . VAL A 1 98 ? 10.033 -10.030 -38.686 1.00 61.38 98 VAL A N 1
ATOM 733 C CA . VAL A 1 98 ? 8.836 -9.637 -37.932 1.00 61.38 98 VAL A CA 1
ATOM 734 C C . VAL A 1 98 ? 7.922 -10.853 -37.791 1.00 61.38 98 VAL A C 1
ATOM 736 O O . VAL A 1 98 ? 7.332 -11.320 -38.765 1.00 61.38 98 VAL A O 1
ATOM 739 N N . VAL A 1 99 ? 7.819 -11.390 -36.575 1.00 51.84 99 VAL A N 1
ATOM 740 C CA . VAL A 1 99 ? 6.868 -12.455 -36.265 1.00 51.84 99 VAL A CA 1
ATOM 741 C C . VAL A 1 99 ? 5.568 -11.795 -35.824 1.00 51.84 99 VAL A C 1
ATOM 743 O O . VAL A 1 99 ? 5.391 -11.445 -34.662 1.00 51.84 99 VAL A O 1
ATOM 746 N N . GLY A 1 100 ? 4.654 -11.649 -36.781 1.00 60.38 100 GLY A N 1
ATOM 747 C CA . GLY A 1 100 ? 3.233 -11.448 -36.513 1.00 60.38 100 GLY A CA 1
ATOM 748 C C . GLY A 1 100 ? 2.705 -10.021 -36.661 1.00 60.38 100 GLY A C 1
ATOM 749 O O . GLY A 1 100 ? 3.407 -9.022 -36.527 1.00 60.38 100 GLY A O 1
ATOM 750 N N . VAL A 1 101 ? 1.406 -9.960 -36.953 1.00 53.53 101 VAL A N 1
ATOM 751 C CA . VAL A 1 101 ? 0.606 -8.735 -37.008 1.00 53.53 101 VAL A CA 1
ATOM 752 C C . VAL A 1 101 ? 0.430 -8.222 -35.581 1.00 53.53 101 VAL A C 1
ATOM 754 O O . VAL A 1 101 ? -0.097 -8.927 -34.723 1.00 53.53 101 VAL A O 1
ATOM 757 N N . TRP A 1 102 ? 0.864 -6.989 -35.330 1.00 52.34 102 TRP A N 1
ATOM 758 C CA . TRP A 1 102 ? 0.560 -6.257 -34.103 1.00 52.34 102 TRP A CA 1
ATOM 759 C C . TRP A 1 102 ? -0.965 -6.268 -33.877 1.00 52.34 102 TRP A C 1
ATOM 761 O O . TRP A 1 102 ? -1.725 -5.861 -34.756 1.00 52.34 102 TRP A O 1
ATOM 771 N N . SER A 1 103 ? -1.426 -6.735 -32.711 1.00 59.06 103 SER A N 1
ATOM 772 C CA . SER A 1 103 ? -2.848 -6.733 -32.332 1.00 59.06 103 SER A CA 1
ATOM 773 C C . SER A 1 103 ? -3.483 -5.351 -32.528 1.00 59.06 103 SER A C 1
ATOM 775 O O . SER A 1 103 ? -3.007 -4.366 -31.971 1.00 59.06 103 SER A O 1
ATOM 777 N N . GLY A 1 104 ? -4.557 -5.283 -33.320 1.00 61.53 104 GLY A N 1
ATOM 778 C CA . GLY A 1 104 ? -5.206 -4.039 -33.748 1.00 61.53 104 GLY A CA 1
ATOM 779 C C . GLY A 1 104 ? -5.587 -3.056 -32.624 1.00 61.53 104 GLY A C 1
ATOM 780 O O . GLY A 1 104 ? -5.554 -3.394 -31.439 1.00 61.53 104 GLY A O 1
ATOM 781 N N . PRO A 1 105 ? -5.968 -1.817 -32.983 1.00 59.88 105 PRO A N 1
ATOM 782 C CA . PRO A 1 105 ? -6.190 -0.734 -32.030 1.00 59.88 105 PRO A CA 1
ATOM 783 C C . PRO A 1 105 ? -7.244 -1.115 -30.982 1.00 59.88 105 PRO A C 1
ATOM 785 O O . PRO A 1 105 ? -8.408 -1.378 -31.287 1.00 59.88 105 PRO A O 1
ATOM 788 N N . GLY A 1 106 ? -6.818 -1.153 -29.722 1.00 51.69 106 GLY A N 1
ATOM 789 C CA . GLY A 1 106 ? -7.680 -1.443 -28.588 1.00 51.69 106 GLY A CA 1
ATOM 790 C C . GLY A 1 106 ? -8.648 -0.294 -28.295 1.00 51.69 106 GLY A C 1
ATOM 791 O O . GLY A 1 106 ? -8.227 0.767 -27.853 1.00 51.69 106 GLY A O 1
ATOM 792 N N . ARG A 1 107 ? -9.944 -0.602 -28.443 1.00 62.78 107 ARG A N 1
ATOM 793 C CA . ARG A 1 107 ? -11.165 0.095 -27.979 1.00 62.78 107 ARG A CA 1
ATOM 794 C C . ARG A 1 107 ? -11.552 1.416 -28.682 1.00 62.78 107 ARG A C 1
ATOM 796 O O . ARG A 1 107 ? -10.776 2.366 -28.681 1.00 62.78 107 ARG A O 1
ATOM 803 N N . PRO A 1 108 ? -12.796 1.527 -29.200 1.00 60.31 108 PRO A N 1
ATOM 804 C CA . PRO A 1 108 ? -13.341 2.805 -29.649 1.00 60.31 108 PRO A CA 1
ATOM 805 C C . PRO A 1 108 ? -13.584 3.754 -28.466 1.00 60.31 108 PRO A C 1
ATOM 807 O O . PRO A 1 108 ? -13.894 3.325 -27.351 1.00 60.31 108 PRO A O 1
ATOM 810 N N . LEU A 1 109 ? -13.458 5.053 -28.745 1.00 60.69 109 LEU A N 1
ATOM 811 C CA . LEU A 1 109 ? -13.773 6.163 -27.848 1.00 60.69 109 LEU A CA 1
ATOM 812 C C . LEU A 1 109 ? -15.209 6.019 -27.314 1.00 60.69 109 LEU A C 1
ATOM 814 O O . LEU A 1 109 ? -16.169 6.067 -28.082 1.00 60.69 109 LEU A O 1
ATOM 818 N N . VAL A 1 110 ? -15.363 5.836 -26.000 1.00 57.28 110 VAL A N 1
ATOM 819 C CA . VAL A 1 110 ? -16.679 5.868 -25.347 1.00 57.28 110 VAL A CA 1
ATOM 820 C C . VAL A 1 110 ? -17.221 7.294 -25.452 1.00 57.28 110 VAL A C 1
ATOM 822 O O . VAL A 1 110 ? -16.560 8.243 -25.033 1.00 57.28 110 VAL A O 1
ATOM 825 N N . GLY A 1 111 ? -18.398 7.422 -26.067 1.00 61.03 111 GLY A N 1
ATOM 826 C CA . GLY A 1 111 ? -19.048 8.689 -26.386 1.00 61.03 111 GLY A CA 1
ATOM 827 C C . GLY A 1 111 ? -19.396 9.565 -25.179 1.00 61.03 111 GLY A C 1
ATOM 828 O O . GLY A 1 111 ? -19.363 9.147 -24.020 1.00 61.03 111 GLY A O 1
ATOM 829 N N . SER A 1 112 ? -19.727 10.814 -25.496 1.00 53.34 112 SER A N 1
ATOM 830 C CA . SER A 1 112 ? -20.073 11.890 -24.570 1.00 53.34 112 SER A CA 1
ATOM 831 C C . SER A 1 112 ? -21.209 11.501 -23.620 1.00 53.34 112 SER A C 1
ATOM 833 O O . SER A 1 112 ? -22.213 10.929 -24.038 1.00 53.34 112 SER A O 1
ATOM 835 N N . ARG A 1 113 ? -21.059 11.852 -22.336 1.00 54.06 113 ARG A N 1
ATOM 836 C CA . ARG A 1 113 ? -22.105 11.712 -21.312 1.00 54.06 113 ARG A CA 1
ATOM 837 C C . ARG A 1 113 ? -23.407 12.355 -21.797 1.00 54.06 113 ARG A C 1
ATOM 839 O O . ARG A 1 113 ? -23.391 13.506 -22.228 1.00 54.06 113 ARG A O 1
ATOM 846 N N . SER A 1 114 ? -24.520 11.639 -21.674 1.00 53.72 114 SER A N 1
ATOM 847 C CA . SER A 1 114 ? -25.855 12.189 -21.894 1.00 53.72 114 SER A CA 1
ATOM 848 C C . SER A 1 114 ? -26.105 13.337 -20.915 1.00 53.72 114 SER A C 1
ATOM 850 O O . SER A 1 114 ? -25.942 13.182 -19.703 1.00 53.72 114 SER A O 1
ATOM 852 N N . HIS A 1 115 ? -26.481 14.492 -21.454 1.00 43.66 115 HIS A N 1
ATOM 853 C CA . HIS A 1 115 ? -26.990 15.630 -20.699 1.00 43.66 115 HIS A CA 1
ATOM 854 C C . HIS A 1 115 ? -28.315 15.228 -20.024 1.00 43.66 115 HIS A C 1
ATOM 856 O O . HIS A 1 115 ? -29.120 14.549 -20.667 1.00 43.66 115 HIS A O 1
ATOM 862 N N . PRO A 1 116 ? -28.603 15.636 -18.777 1.00 45.34 116 PRO A N 1
ATOM 863 C CA . PRO A 1 116 ? -29.972 15.604 -18.296 1.00 45.34 116 PRO A CA 1
ATOM 864 C C . PRO A 1 116 ? -30.736 16.715 -19.026 1.00 45.34 116 PRO A C 1
ATOM 866 O O . PRO A 1 116 ? -30.516 17.900 -18.770 1.00 45.34 116 PRO A O 1
ATOM 869 N N . THR A 1 117 ? -31.597 16.345 -19.972 1.00 46.22 117 THR A N 1
ATOM 870 C CA . THR A 1 117 ? -32.660 17.239 -20.437 1.00 46.22 117 THR A CA 1
ATOM 871 C C . THR A 1 117 ? -33.663 17.334 -19.296 1.00 46.22 117 THR A C 1
ATOM 873 O O . THR A 1 117 ? -34.373 16.379 -18.993 1.00 46.22 117 THR A O 1
ATOM 876 N N . GLY A 1 118 ? -33.632 18.463 -18.592 1.00 46.81 118 GLY A N 1
ATOM 877 C CA . GLY A 1 118 ? -34.681 18.835 -17.660 1.00 46.81 118 GLY A CA 1
ATOM 878 C C . GLY A 1 118 ? -35.894 19.291 -18.451 1.00 46.81 118 GLY A C 1
ATOM 879 O O . GLY A 1 118 ? -36.000 20.473 -18.760 1.00 46.81 118 GLY A O 1
ATOM 880 N N . ASP A 1 119 ? -36.794 18.362 -18.757 1.00 41.25 119 ASP A N 1
ATOM 881 C CA . ASP A 1 119 ? -38.165 18.712 -19.102 1.00 41.25 119 ASP A CA 1
ATOM 882 C C . ASP A 1 119 ? -38.950 18.835 -17.796 1.00 41.25 119 ASP A C 1
ATOM 884 O O . ASP A 1 119 ? -39.252 17.861 -17.102 1.00 41.25 119 ASP A O 1
ATOM 888 N N . ALA A 1 120 ? -39.194 20.090 -17.425 1.00 46.06 120 ALA A N 1
ATOM 889 C CA . ALA A 1 120 ? -40.063 20.471 -16.333 1.00 46.06 120 ALA A CA 1
ATOM 890 C C . ALA A 1 120 ? -41.505 20.082 -16.682 1.00 46.06 120 ALA A C 1
ATOM 892 O O . ALA A 1 120 ? -42.197 20.802 -17.399 1.00 46.06 120 ALA A O 1
ATOM 893 N N . HIS A 1 121 ? -41.9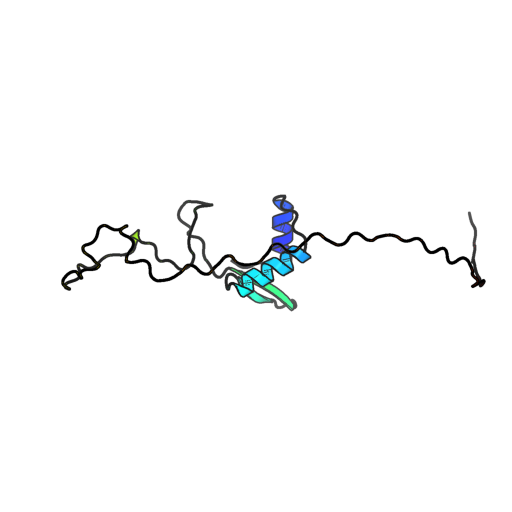65 18.958 -16.140 1.00 40.53 121 HIS A N 1
ATOM 894 C CA . HIS A 1 121 ? -43.388 18.736 -15.939 1.00 40.53 121 HIS A CA 1
ATOM 895 C C . HIS A 1 121 ? -43.754 19.193 -14.528 1.00 40.53 121 HIS A C 1
ATOM 897 O O . HIS A 1 121 ? -43.428 18.554 -13.528 1.00 40.53 121 HIS A O 1
ATOM 903 N N . ASP A 1 122 ? -44.390 20.361 -14.501 1.00 49.53 122 ASP A N 1
ATOM 904 C CA . ASP A 1 122 ? -45.251 20.856 -13.436 1.00 49.53 122 ASP A CA 1
ATOM 905 C C . ASP A 1 122 ? -46.236 19.755 -13.015 1.00 49.53 122 ASP A C 1
ATOM 907 O O . ASP A 1 122 ? -47.076 19.319 -13.802 1.00 49.53 122 ASP A O 1
ATOM 911 N N . VAL A 1 123 ? -46.092 19.288 -11.776 1.00 45.28 123 VAL A N 1
ATOM 912 C CA . VAL A 1 123 ? -47.152 18.579 -11.060 1.00 45.28 123 VAL A CA 1
ATOM 913 C C . VAL A 1 123 ? -47.314 19.280 -9.723 1.00 45.28 123 VAL A C 1
ATOM 915 O O . VAL A 1 123 ? -46.737 18.922 -8.695 1.00 45.28 123 VAL A O 1
ATOM 918 N N . SER A 1 124 ? -48.078 20.356 -9.781 1.00 40.28 124 SER A N 1
ATOM 919 C CA . SER A 1 124 ? -48.834 20.879 -8.661 1.00 40.28 124 SER A CA 1
ATOM 920 C C . SER A 1 124 ? -49.852 19.821 -8.211 1.00 40.28 124 SER A C 1
ATOM 922 O O . SER A 1 124 ? -50.664 19.363 -9.005 1.00 40.28 124 SER A O 1
ATOM 924 N N . GLU A 1 125 ? -49.751 19.382 -6.951 1.00 37.41 125 GLU A N 1
ATOM 925 C CA . GLU A 1 125 ? -50.822 19.372 -5.931 1.00 37.41 125 GLU A CA 1
ATOM 926 C C . GLU A 1 125 ? -50.435 18.489 -4.718 1.00 37.41 125 GLU A C 1
ATOM 928 O O . GLU A 1 125 ? -49.911 17.386 -4.857 1.00 37.41 125 GLU A O 1
ATOM 933 N N . GLY A 1 126 ? -50.631 19.027 -3.501 1.00 39.75 126 GLY A N 1
ATOM 934 C CA . GLY A 1 126 ? -50.398 18.356 -2.205 1.00 39.75 126 GLY A CA 1
ATOM 935 C C . GLY A 1 126 ? -51.522 17.364 -1.836 1.00 39.75 126 GLY A C 1
ATOM 936 O O . GLY A 1 126 ? -52.181 16.871 -2.743 1.00 39.75 126 GLY A O 1
ATOM 937 N N . PRO A 1 127 ? -51.838 17.078 -0.548 1.00 46.84 127 PRO A N 1
ATOM 938 C CA . PRO A 1 127 ? -51.285 17.600 0.705 1.00 46.84 127 PRO A CA 1
ATOM 939 C C . PRO A 1 127 ? -50.926 16.497 1.734 1.00 46.84 127 PRO A C 1
ATOM 941 O O . PRO A 1 127 ? -51.672 15.546 1.951 1.00 46.84 127 PRO A O 1
ATOM 944 N N . TRP A 1 128 ? -49.852 16.681 2.501 1.00 40.78 128 TRP A N 1
ATOM 945 C CA . TRP A 1 128 ? -49.771 16.087 3.841 1.00 40.78 128 TRP A CA 1
ATOM 946 C C . TRP A 1 128 ? -49.536 17.202 4.856 1.00 40.78 128 TRP A C 1
ATOM 948 O O . TRP A 1 128 ? -48.428 17.650 5.131 1.00 40.78 128 TRP A O 1
ATOM 958 N N . ALA A 1 129 ? -50.653 17.703 5.372 1.00 40.53 129 ALA A N 1
ATOM 959 C CA . ALA A 1 129 ? -50.691 18.421 6.630 1.00 40.53 129 ALA A CA 1
ATOM 960 C C . ALA A 1 129 ? -50.457 17.428 7.782 1.00 40.53 129 ALA A C 1
ATOM 962 O O . ALA A 1 129 ? -50.984 16.317 7.755 1.00 40.53 129 ALA A O 1
ATOM 963 N N . GLY A 1 130 ? -49.708 17.844 8.807 1.00 40.06 130 GLY A N 1
ATOM 964 C CA . GLY A 1 130 ? -49.526 17.077 10.047 1.00 40.06 130 GLY A CA 1
ATOM 965 C C . GLY A 1 130 ? -48.136 17.272 10.663 1.00 40.06 130 GLY A C 1
ATOM 966 O O . GLY A 1 130 ? -47.253 16.487 10.364 1.00 40.06 130 GLY A O 1
ATOM 967 N N . VAL A 1 131 ? -47.846 18.395 11.346 1.00 46.19 131 VAL A N 1
ATOM 968 C CA . VAL A 1 131 ? -47.898 18.530 12.832 1.00 46.19 131 VAL A CA 1
ATOM 969 C C . VAL A 1 131 ? -46.707 17.785 13.489 1.00 46.19 131 VAL A C 1
ATOM 971 O O . VAL A 1 131 ? -46.564 16.591 13.305 1.00 46.19 131 VAL A O 1
ATOM 974 N N . SER A 1 132 ? -45.781 18.368 14.262 1.00 44.53 132 SER A N 1
ATOM 975 C CA . SER A 1 132 ? -45.848 19.544 15.130 1.00 44.53 132 SER A CA 1
ATOM 976 C C . SER A 1 132 ? -44.461 20.105 15.477 1.00 44.53 132 SER A C 1
ATOM 978 O O . SER A 1 132 ? -43.476 19.383 15.604 1.00 44.53 132 SER A O 1
ATOM 980 N N . ARG A 1 133 ? -44.444 21.416 15.725 1.00 41.38 133 ARG A N 1
ATOM 981 C CA . ARG A 1 133 ? -43.396 22.192 16.396 1.00 41.38 133 ARG A CA 1
ATOM 982 C C . ARG A 1 133 ? -43.501 21.965 17.911 1.00 41.38 133 ARG A C 1
ATOM 984 O O . ARG A 1 133 ? -44.582 22.148 18.461 1.00 41.38 133 ARG A O 1
ATOM 991 N N . VAL A 1 134 ? -42.390 21.681 18.591 1.00 46.94 134 VAL A N 1
ATOM 992 C CA . VAL A 1 134 ? -42.241 21.972 20.028 1.00 46.94 134 VAL A CA 1
ATOM 993 C C . VAL A 1 134 ? -41.221 23.093 20.167 1.00 46.94 134 VAL A C 1
ATOM 995 O O . VAL A 1 134 ? -40.086 22.981 19.714 1.00 46.94 134 VAL A O 1
ATOM 998 N N . ALA A 1 135 ? -41.679 24.194 20.754 1.00 44.72 135 ALA A N 1
ATOM 999 C CA . ALA A 1 135 ? -40.886 25.342 21.144 1.00 44.72 135 ALA A CA 1
ATOM 1000 C C . ALA A 1 135 ? -40.760 25.373 22.674 1.00 44.72 135 ALA A C 1
ATOM 1002 O O . ALA A 1 135 ? -41.751 25.196 23.376 1.00 44.72 135 ALA A O 1
ATOM 1003 N N . ALA A 1 136 ? -39.557 25.667 23.152 1.00 46.22 136 ALA A N 1
ATOM 1004 C CA . ALA A 1 136 ? -39.239 26.336 24.415 1.00 46.22 136 ALA A CA 1
ATOM 1005 C C . ALA A 1 136 ? -37.864 26.992 24.141 1.00 46.22 136 ALA A C 1
ATOM 1007 O O . ALA A 1 136 ? -36.948 26.290 23.733 1.00 46.22 136 ALA A O 1
ATOM 1008 N N . GLY A 1 137 ? -37.653 28.316 24.103 1.00 45.50 137 GLY A N 1
ATOM 1009 C CA . GLY A 1 137 ? -38.020 29.332 25.093 1.00 45.50 137 GLY A CA 1
ATOM 1010 C C . GLY A 1 137 ? -37.236 29.038 26.376 1.00 45.50 137 GLY A C 1
ATOM 1011 O O . GLY A 1 137 ? -37.537 28.044 27.010 1.00 45.50 137 GLY A O 1
ATOM 1012 N N . GLY A 1 138 ? -36.216 29.763 26.828 1.00 45.28 138 GLY A N 1
ATOM 1013 C CA . GLY A 1 138 ? -35.693 31.088 26.524 1.00 45.28 138 GLY A CA 1
ATOM 1014 C C . GLY A 1 138 ? -35.160 31.682 27.840 1.00 45.28 138 GLY A C 1
ATOM 1015 O O . GLY A 1 138 ? -35.827 31.526 28.860 1.00 45.28 138 GLY A O 1
ATOM 1016 N N . ARG A 1 139 ? -34.050 32.430 27.745 1.00 48.91 139 ARG A N 1
ATOM 1017 C CA . ARG A 1 139 ? -33.329 33.209 28.782 1.00 48.91 139 ARG A CA 1
ATOM 1018 C C . ARG A 1 139 ? -32.280 32.464 29.600 1.00 48.91 139 ARG A C 1
ATOM 1020 O O . ARG A 1 139 ? -32.610 31.436 30.219 1.00 48.91 139 ARG A O 1
#

Secondary structure (DSSP, 8-state):
-EEEHHHHHHHHHHTT----HHHHHHHHHHHHHTTSEEEEE-TTS-EEEEESS---SSS-TT----TTPPPGGG-------SPPPTTTSS-TT-PPS--SPPPPPP-PPPPPPPP------------------------

pLDDT: mean 70.66, std 19.44, range [37.41, 97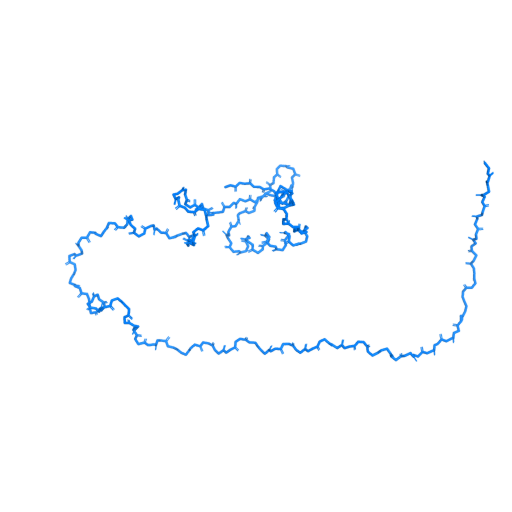.12]

Organism: Cellulomonas uda (NCBI:txid1714)